Protein AF-A0AAW5EKQ0-F1 (afdb_monomer_lite)

Sequence (70 aa):
LSKNMIELYADYKERQGYSKIEIAAKREALENVLIPYSEKENLDMLKNAGFEKIESVFKWVNFETFIAFK

pLDDT: mean 87.77, std 8.1, range [60.59, 97.06]

Secondary structure (DSSP, 8-state):
--HHHHHHHHHHHHHTT--HHHHHHHHHHHTTTS-PPPHHHHHHHHHHTT-SEEEEEEEETTEEEEEEE-

Organism: Campylobacter jejuni (NCBI:txid197)

Radius of gyration: 15.11 Å; chains: 1; bounding box: 29×22×37 Å

InterPro domains:
  IPR029063 S-adenosyl-L-methionine-dependent methyltransferase superfamily [G3DSA:3.40.50.150] (1-70)

Structure (mmCIF, N/CA/C/O backbone):
data_AF-A0AAW5EKQ0-F1
#
_entry.id   AF-A0AAW5EKQ0-F1
#
loop_
_atom_site.group_PDB
_atom_site.id
_atom_site.type_symbol
_atom_site.label_atom_id
_atom_site.label_alt_id
_atom_site.label_comp_id
_atom_site.label_asym_id
_atom_site.label_entity_id
_atom_site.label_seq_id
_atom_site.pdbx_PDB_ins_code
_atom_site.Cartn_x
_atom_site.Cartn_y
_atom_site.Cartn_z
_atom_site.occupancy
_atom_site.B_iso_or_equiv
_atom_site.auth_seq_id
_atom_site.auth_comp_id
_atom_site.auth_asym_id
_atom_site.auth_atom_id
_atom_site.pdbx_PDB_model_num
ATOM 1 N N . LEU A 1 1 ? 11.851 -3.311 2.562 1.00 60.59 1 LEU A N 1
ATOM 2 C CA . LEU A 1 1 ? 11.063 -4.177 1.651 1.00 60.59 1 LEU A CA 1
ATOM 3 C C . LEU A 1 1 ? 11.844 -5.461 1.420 1.00 60.59 1 LEU A C 1
ATOM 5 O O . LEU A 1 1 ? 13.024 -5.373 1.101 1.00 60.59 1 LEU A O 1
ATOM 9 N N . SER A 1 2 ? 11.253 -6.638 1.635 1.00 69.56 2 SER A N 1
ATOM 10 C CA . SER A 1 2 ? 11.941 -7.895 1.326 1.00 69.56 2 SER A CA 1
ATOM 11 C C . SER A 1 2 ? 12.189 -7.962 -0.183 1.00 69.56 2 SER A C 1
ATOM 13 O O . SER A 1 2 ? 11.267 -7.789 -0.977 1.00 69.56 2 SER A O 1
ATOM 15 N N . LYS A 1 3 ? 13.448 -8.173 -0.586 1.00 70.75 3 LYS A N 1
ATOM 16 C CA . LYS A 1 3 ? 13.890 -8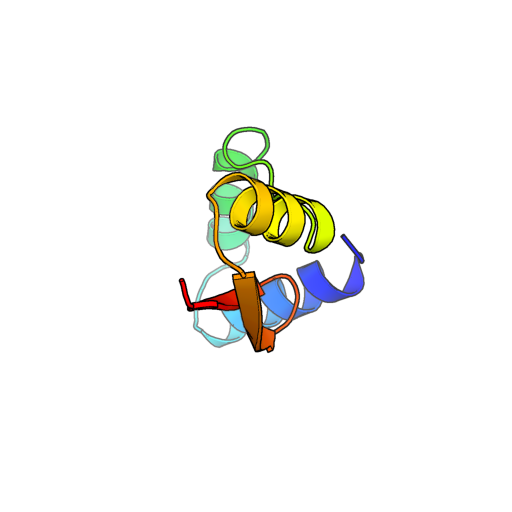.226 -1.993 1.00 70.75 3 LYS A CA 1
ATOM 17 C C . LYS A 1 3 ? 12.996 -9.138 -2.858 1.00 70.75 3 LYS A C 1
ATOM 19 O O . LYS A 1 3 ? 12.629 -8.774 -3.968 1.00 70.75 3 LYS A O 1
ATOM 24 N N . ASN A 1 4 ? 12.533 -10.228 -2.250 1.00 81.56 4 ASN A N 1
ATOM 25 C CA . ASN A 1 4 ? 11.611 -11.219 -2.807 1.00 81.56 4 ASN A CA 1
ATOM 26 C C . ASN A 1 4 ? 10.265 -10.635 -3.294 1.00 81.56 4 ASN A C 1
ATOM 28 O O . ASN A 1 4 ? 9.723 -11.055 -4.309 1.00 81.56 4 ASN A O 1
ATOM 32 N N . MET A 1 5 ? 9.715 -9.643 -2.587 1.00 83.44 5 MET A N 1
ATOM 33 C CA . MET A 1 5 ? 8.425 -9.037 -2.940 1.00 83.44 5 MET A CA 1
ATOM 34 C C . MET A 1 5 ? 8.544 -8.149 -4.182 1.00 83.44 5 MET A C 1
ATOM 36 O O . MET A 1 5 ? 7.681 -8.148 -5.054 1.00 83.44 5 MET A O 1
ATOM 40 N N . ILE A 1 6 ? 9.654 -7.424 -4.300 1.00 84.12 6 ILE A N 1
ATOM 41 C CA . ILE A 1 6 ? 9.917 -6.571 -5.462 1.00 84.12 6 ILE A CA 1
ATOM 42 C C . ILE A 1 6 ? 10.069 -7.424 -6.728 1.00 84.12 6 ILE A C 1
ATOM 44 O O . ILE A 1 6 ? 9.537 -7.059 -7.775 1.00 84.12 6 ILE A O 1
ATOM 48 N N . GLU A 1 7 ? 10.762 -8.558 -6.616 1.00 86.25 7 GLU A N 1
ATOM 49 C CA . GLU A 1 7 ? 10.944 -9.519 -7.709 1.00 86.25 7 GLU A CA 1
ATOM 50 C C . GLU A 1 7 ? 9.596 -10.108 -8.152 1.00 86.25 7 GLU A C 1
ATOM 52 O O . GLU A 1 7 ? 9.250 -10.020 -9.327 1.00 86.25 7 GLU A O 1
ATOM 57 N N . LEU A 1 8 ? 8.761 -10.561 -7.209 1.00 88.69 8 LEU A N 1
ATOM 58 C CA . LEU A 1 8 ? 7.435 -11.109 -7.521 1.00 88.69 8 LEU A CA 1
ATOM 59 C C . LEU A 1 8 ? 6.515 -10.099 -8.235 1.00 88.69 8 LEU A C 1
ATOM 61 O O . LEU A 1 8 ? 5.752 -10.465 -9.133 1.00 88.69 8 LEU A O 1
ATOM 65 N N . TYR A 1 9 ? 6.589 -8.817 -7.869 1.00 87.06 9 TYR A N 1
ATOM 66 C CA . TYR A 1 9 ? 5.826 -7.766 -8.544 1.00 87.06 9 TYR A CA 1
ATOM 67 C C . TYR A 1 9 ? 6.368 -7.438 -9.942 1.00 87.06 9 TYR A C 1
ATOM 69 O O . TYR A 1 9 ? 5.584 -7.154 -10.851 1.00 87.06 9 TYR A O 1
ATOM 77 N N . ALA A 1 10 ? 7.689 -7.479 -10.133 1.00 86.25 10 ALA A N 1
ATOM 78 C CA . ALA A 1 10 ? 8.303 -7.301 -11.446 1.00 86.25 10 ALA A CA 1
ATOM 79 C C . ALA A 1 10 ? 7.905 -8.443 -12.396 1.00 86.25 10 ALA A C 1
ATOM 81 O O . ALA A 1 10 ? 7.412 -8.168 -13.490 1.00 86.25 10 ALA A O 1
ATOM 82 N N . ASP A 1 11 ? 7.982 -9.692 -11.930 1.00 89.19 11 ASP A N 1
ATOM 83 C CA . ASP A 1 11 ? 7.559 -10.877 -12.683 1.00 89.19 11 ASP A CA 1
ATOM 84 C C . ASP A 1 11 ? 6.081 -10.805 -13.083 1.00 89.19 11 ASP A C 1
ATOM 86 O O . ASP A 1 11 ? 5.708 -11.147 -14.207 1.00 89.19 11 ASP A O 1
ATOM 90 N N . TYR A 1 12 ? 5.216 -10.329 -12.179 1.00 88.81 12 TYR A N 1
ATOM 91 C CA . TYR A 1 12 ? 3.809 -10.088 -12.493 1.00 88.81 12 TYR A CA 1
ATOM 92 C C . TYR A 1 12 ? 3.651 -9.087 -13.645 1.00 88.81 12 TYR A C 1
ATOM 94 O O . TYR A 1 12 ? 2.905 -9.359 -14.583 1.00 88.81 12 TYR A O 1
ATOM 102 N N . LYS A 1 13 ? 4.362 -7.953 -13.617 1.00 87.50 13 LYS A N 1
ATOM 103 C CA . LYS A 1 13 ? 4.280 -6.944 -14.687 1.00 87.50 13 LYS A CA 1
ATOM 104 C C . LYS A 1 13 ? 4.779 -7.473 -16.025 1.00 87.50 13 LYS A C 1
ATOM 106 O O . LYS A 1 13 ? 4.147 -7.201 -17.041 1.00 87.50 13 LYS A O 1
ATOM 111 N N . GLU A 1 14 ? 5.858 -8.249 -16.031 1.00 89.50 14 GLU A N 1
ATOM 112 C CA . GLU A 1 14 ? 6.346 -8.886 -17.259 1.00 89.50 14 GLU A CA 1
ATOM 113 C C . GLU A 1 14 ? 5.270 -9.789 -17.876 1.00 89.50 14 GLU A C 1
ATOM 115 O O . GLU A 1 14 ? 5.002 -9.709 -19.074 1.00 89.50 14 GLU A O 1
ATOM 120 N N . ARG A 1 15 ? 4.558 -10.573 -17.053 1.00 90.69 15 ARG A N 1
ATOM 121 C CA . ARG A 1 15 ? 3.428 -11.405 -17.512 1.00 90.69 15 ARG A CA 1
ATOM 122 C C . ARG A 1 15 ? 2.230 -10.595 -18.010 1.00 90.69 15 ARG A C 1
ATOM 124 O O . ARG A 1 15 ? 1.472 -11.097 -18.832 1.00 90.69 15 ARG A O 1
ATOM 131 N N . GLN A 1 16 ? 2.047 -9.369 -17.520 1.00 89.12 16 GLN A N 1
ATOM 132 C CA . GLN A 1 16 ? 1.014 -8.440 -17.998 1.00 89.12 16 GLN A CA 1
ATOM 133 C C . GLN A 1 16 ? 1.424 -7.694 -19.283 1.00 89.12 16 GLN A C 1
ATOM 135 O O . GLN A 1 16 ? 0.669 -6.852 -19.761 1.00 89.12 16 GLN A O 1
ATOM 140 N N . GLY A 1 17 ? 2.599 -7.991 -19.851 1.00 88.81 17 GLY A N 1
ATOM 141 C CA . GLY A 1 17 ? 3.060 -7.421 -21.118 1.00 88.81 17 GLY A CA 1
ATOM 142 C C . GLY A 1 17 ? 3.874 -6.134 -20.984 1.00 88.81 17 GLY A C 1
ATOM 143 O O . GLY A 1 17 ? 4.174 -5.514 -22.001 1.00 88.81 17 GLY A O 1
ATOM 144 N N . TYR A 1 18 ? 4.260 -5.733 -19.768 1.00 87.69 18 TYR A N 1
ATOM 145 C CA . TYR A 1 18 ? 5.206 -4.630 -19.586 1.00 87.69 18 TYR A CA 1
ATOM 146 C C . TYR A 1 18 ? 6.627 -5.082 -19.924 1.00 87.69 18 TYR A C 1
ATOM 148 O O . TYR A 1 18 ? 7.090 -6.122 -19.450 1.00 87.69 18 TYR A O 1
ATOM 156 N N . SER A 1 19 ? 7.359 -4.271 -20.687 1.00 87.12 19 SER A N 1
ATOM 157 C CA . SER A 1 19 ? 8.774 -4.531 -20.935 1.00 87.12 19 SER A CA 1
ATOM 158 C C . SER A 1 19 ? 9.624 -4.229 -19.696 1.00 87.12 19 SER A C 1
ATOM 160 O O . SER A 1 19 ? 9.322 -3.339 -18.896 1.00 87.12 19 SER A O 1
ATOM 162 N N . LYS A 1 20 ? 10.760 -4.922 -19.566 1.00 83.06 20 LYS A N 1
ATOM 163 C CA . LYS A 1 20 ? 11.748 -4.665 -18.502 1.00 83.06 20 LYS A CA 1
ATOM 164 C C . LYS A 1 20 ? 12.212 -3.206 -18.465 1.00 83.06 20 LYS A C 1
ATOM 166 O O . LYS A 1 20 ? 12.435 -2.664 -17.385 1.00 83.06 20 LYS A O 1
ATOM 171 N N . ILE A 1 21 ? 12.312 -2.567 -19.634 1.00 84.81 21 ILE A N 1
ATOM 172 C CA . ILE A 1 21 ? 12.721 -1.165 -19.775 1.00 84.81 21 ILE A CA 1
ATOM 173 C C . ILE A 1 21 ? 11.654 -0.236 -19.190 1.00 84.81 21 ILE A C 1
ATOM 175 O O . ILE A 1 21 ? 11.981 0.642 -18.398 1.00 84.81 21 ILE A O 1
ATOM 179 N N . GLU A 1 22 ? 10.375 -0.453 -19.504 1.00 82.62 22 GLU A N 1
ATOM 180 C CA . GLU A 1 22 ? 9.278 0.347 -18.941 1.00 82.62 22 GLU A CA 1
ATOM 181 C C . GLU A 1 22 ? 9.141 0.159 -17.427 1.00 82.62 22 GLU A C 1
ATOM 183 O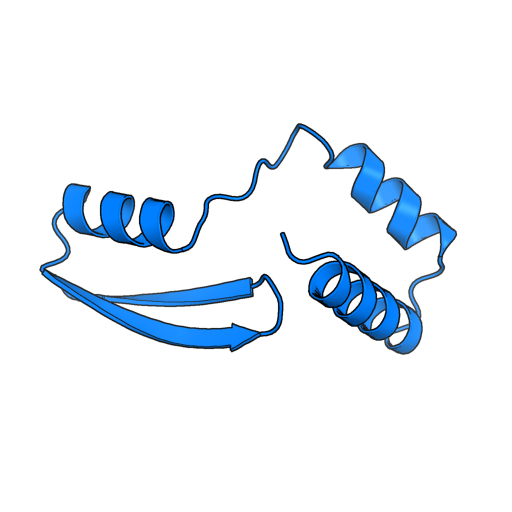 O . GLU A 1 22 ? 8.861 1.119 -16.707 1.00 82.62 22 GLU A O 1
ATOM 188 N N . ILE A 1 23 ? 9.348 -1.067 -16.929 1.00 80.38 23 ILE A N 1
ATOM 189 C CA . ILE A 1 23 ? 9.340 -1.362 -15.490 1.00 80.38 23 ILE A CA 1
ATOM 190 C C . ILE A 1 23 ? 10.476 -0.609 -14.787 1.00 80.38 23 ILE A C 1
ATOM 192 O O . ILE A 1 23 ? 10.236 -0.004 -13.740 1.00 80.38 23 ILE A O 1
ATOM 196 N N . ALA A 1 24 ? 11.684 -0.621 -15.358 1.00 81.38 24 ALA A N 1
ATOM 197 C CA . ALA A 1 24 ? 12.848 0.071 -14.813 1.00 81.38 24 ALA A CA 1
ATOM 198 C C . ALA A 1 24 ? 12.677 1.598 -14.848 1.00 81.38 24 ALA A C 1
ATOM 200 O O . ALA A 1 24 ? 12.801 2.235 -13.806 1.00 81.38 24 ALA A O 1
ATOM 201 N N . ALA A 1 25 ? 12.284 2.165 -15.992 1.00 83.69 25 ALA A N 1
ATOM 202 C CA . ALA A 1 25 ? 12.086 3.606 -16.153 1.00 83.69 25 ALA A CA 1
ATOM 203 C C . ALA A 1 25 ? 11.000 4.155 -15.212 1.00 83.69 25 ALA A C 1
ATOM 205 O O . ALA A 1 25 ? 11.181 5.193 -14.580 1.00 83.69 25 ALA A O 1
ATOM 206 N N . LYS A 1 26 ? 9.875 3.436 -15.053 1.00 80.62 26 LYS A N 1
ATOM 207 C CA . LYS A 1 26 ? 8.838 3.817 -14.078 1.00 80.62 26 LYS A CA 1
ATOM 208 C C . LYS A 1 26 ? 9.323 3.712 -12.639 1.00 80.62 26 LYS A C 1
ATOM 210 O O . LYS A 1 26 ? 8.896 4.501 -11.805 1.00 80.62 26 LYS A O 1
ATOM 215 N N . ARG A 1 27 ? 10.151 2.715 -12.323 1.00 80.50 27 ARG A N 1
ATOM 216 C CA . ARG A 1 27 ? 10.688 2.545 -10.972 1.00 80.50 27 ARG A CA 1
ATOM 217 C C . ARG A 1 27 ? 11.644 3.680 -10.623 1.00 80.50 27 ARG A C 1
ATOM 219 O O . ARG A 1 27 ? 11.495 4.243 -9.550 1.00 80.50 27 ARG A O 1
ATOM 226 N N . GLU A 1 28 ? 12.546 4.024 -11.535 1.00 79.31 28 GLU A N 1
ATOM 227 C CA . GLU A 1 28 ? 13.500 5.126 -11.385 1.00 79.31 28 GLU A CA 1
ATOM 228 C C . GLU A 1 28 ? 12.780 6.472 -11.237 1.00 79.31 28 GLU A C 1
ATOM 230 O O . GLU A 1 28 ? 13.050 7.219 -10.304 1.00 79.31 28 GLU A O 1
ATOM 235 N N . ALA A 1 29 ? 11.773 6.743 -12.075 1.00 80.62 29 ALA A N 1
ATOM 236 C CA . ALA A 1 29 ? 10.993 7.982 -12.000 1.00 80.62 29 ALA A CA 1
ATOM 237 C C . ALA A 1 29 ? 10.217 8.158 -10.679 1.00 80.62 29 ALA A C 1
ATOM 239 O O . ALA A 1 29 ? 9.857 9.277 -10.318 1.00 80.62 29 ALA A O 1
ATOM 240 N N . LEU A 1 30 ? 9.917 7.062 -9.977 1.00 77.44 30 LEU A N 1
ATOM 241 C CA . LEU A 1 30 ? 9.205 7.074 -8.696 1.00 77.44 30 LEU A CA 1
ATOM 242 C C . LEU A 1 30 ? 10.144 6.914 -7.495 1.00 77.44 30 LEU A C 1
ATOM 244 O O . LEU A 1 30 ? 9.709 7.081 -6.350 1.00 77.44 30 LEU A O 1
ATOM 248 N N . GLU A 1 31 ? 11.417 6.603 -7.740 1.00 70.44 31 GLU A N 1
ATOM 249 C CA . GLU A 1 31 ? 12.432 6.462 -6.709 1.00 70.44 31 GLU A CA 1
ATOM 250 C C . GLU A 1 31 ? 12.648 7.830 -6.044 1.00 70.44 31 GLU A C 1
ATOM 252 O O . GLU A 1 31 ? 12.887 8.836 -6.706 1.00 70.44 31 GLU A O 1
ATOM 257 N N . ASN A 1 32 ? 12.498 7.884 -4.718 1.00 65.88 32 ASN A N 1
ATOM 258 C CA . ASN A 1 32 ? 12.519 9.106 -3.894 1.00 65.88 32 ASN A CA 1
ATOM 259 C C . ASN A 1 32 ? 11.335 10.079 -4.066 1.00 65.88 32 ASN A C 1
ATOM 261 O O . ASN A 1 32 ? 11.270 11.067 -3.338 1.00 65.88 32 ASN A O 1
ATOM 265 N N . VAL A 1 33 ? 10.379 9.799 -4.959 1.00 77.31 33 VAL A N 1
ATOM 266 C CA . VAL A 1 33 ? 9.150 10.605 -5.110 1.00 77.31 33 VAL A CA 1
ATOM 267 C C . VAL A 1 33 ? 8.001 10.007 -4.299 1.00 77.31 33 VAL A C 1
ATOM 269 O O . VAL A 1 33 ? 7.291 10.722 -3.596 1.00 77.31 33 VAL A O 1
ATOM 272 N N . LEU A 1 34 ? 7.832 8.684 -4.359 1.00 77.81 34 LEU A N 1
ATOM 273 C CA . LEU A 1 34 ? 6.828 7.952 -3.586 1.00 77.81 34 LEU A CA 1
ATOM 274 C C . LEU A 1 34 ? 7.530 7.040 -2.585 1.00 77.81 34 LEU A C 1
ATOM 276 O O . LEU A 1 34 ? 7.808 5.878 -2.878 1.00 77.81 34 LEU A O 1
ATOM 280 N N . ILE A 1 35 ? 7.827 7.575 -1.401 1.00 81.75 35 ILE A N 1
ATOM 281 C CA . ILE A 1 35 ? 8.392 6.797 -0.294 1.00 81.75 35 ILE A CA 1
ATOM 282 C C . ILE A 1 35 ? 7.247 5.999 0.352 1.00 81.75 35 ILE A C 1
ATOM 284 O O . ILE A 1 35 ? 6.340 6.605 0.925 1.00 81.75 35 ILE A O 1
ATOM 288 N N . PRO A 1 36 ? 7.235 4.657 0.245 1.00 83.25 36 PRO A N 1
ATOM 289 C CA . PRO A 1 36 ? 6.159 3.859 0.810 1.00 83.25 36 PRO A CA 1
ATOM 290 C C . PRO A 1 36 ? 6.284 3.795 2.333 1.00 83.25 36 PRO A C 1
ATOM 292 O O . PRO A 1 36 ? 7.352 3.493 2.866 1.00 83.25 36 PRO A O 1
ATOM 295 N N . TYR A 1 37 ? 5.164 4.006 3.016 1.00 88.81 37 TYR A N 1
ATOM 296 C CA . TYR A 1 37 ? 5.038 3.779 4.452 1.00 88.81 37 TYR A CA 1
ATOM 297 C C . TYR A 1 37 ? 4.980 2.282 4.763 1.00 88.81 37 TYR A C 1
ATOM 299 O O . TYR A 1 37 ? 4.434 1.482 3.997 1.00 88.81 37 TYR A O 1
ATOM 307 N N . SER A 1 38 ? 5.508 1.897 5.920 1.00 90.25 38 SER A N 1
ATOM 308 C CA . SER A 1 38 ? 5.286 0.573 6.489 1.00 90.25 38 SER A CA 1
ATOM 309 C C . SER A 1 38 ? 3.824 0.383 6.904 1.00 90.25 38 SER A C 1
ATOM 311 O O . SER A 1 38 ? 3.077 1.334 7.130 1.00 90.25 38 SER A O 1
ATOM 313 N N . GLU A 1 39 ? 3.405 -0.874 7.045 1.00 91.31 39 GLU A N 1
ATOM 314 C CA . GLU A 1 39 ? 2.084 -1.232 7.579 1.00 91.31 39 GLU A CA 1
ATOM 315 C C . GLU A 1 39 ? 1.808 -0.543 8.921 1.00 91.31 39 GLU A C 1
ATOM 317 O O . GLU A 1 39 ? 0.753 0.058 9.103 1.00 91.31 39 GLU A O 1
ATOM 322 N N . LYS A 1 40 ? 2.787 -0.548 9.834 1.00 93.19 40 LYS A N 1
ATOM 323 C CA . LYS A 1 40 ? 2.666 0.103 11.142 1.00 93.19 40 LYS A CA 1
ATOM 324 C C . LYS A 1 40 ? 2.420 1.606 11.008 1.00 93.19 40 LYS A C 1
ATOM 326 O O . LYS A 1 40 ? 1.519 2.118 11.657 1.00 93.19 40 LYS A O 1
ATOM 331 N N . GLU A 1 41 ? 3.180 2.294 10.160 1.00 94.88 41 GLU A N 1
ATOM 332 C CA . GLU A 1 41 ? 3.006 3.736 9.946 1.00 94.88 41 GLU A CA 1
ATOM 333 C C . GLU A 1 41 ? 1.628 4.066 9.362 1.00 94.88 41 GLU A C 1
ATOM 335 O O . GLU A 1 41 ? 0.994 5.023 9.800 1.00 94.88 41 GLU A O 1
ATOM 340 N N . ASN A 1 42 ? 1.125 3.247 8.432 1.00 94.88 42 ASN A N 1
ATOM 341 C CA . ASN A 1 42 ? -0.229 3.405 7.898 1.00 94.88 42 ASN A CA 1
ATOM 342 C C . ASN A 1 42 ? -1.301 3.190 8.980 1.00 94.88 42 ASN A C 1
ATOM 344 O O . ASN A 1 42 ? -2.237 3.982 9.087 1.00 94.88 42 ASN A O 1
ATOM 348 N N . LEU A 1 43 ? -1.158 2.154 9.813 1.00 94.94 43 LEU A N 1
ATOM 349 C CA . LEU A 1 43 ? -2.080 1.887 10.921 1.00 94.94 43 LEU A CA 1
ATOM 350 C C . LEU A 1 43 ? -2.057 3.003 11.970 1.00 94.94 43 LEU A C 1
ATOM 352 O O . LEU A 1 43 ? -3.112 3.429 12.435 1.00 94.94 43 LEU A O 1
ATOM 356 N N . ASP A 1 44 ? -0.871 3.486 12.337 1.00 96.00 44 ASP A N 1
ATOM 357 C CA . ASP A 1 44 ? -0.710 4.571 13.305 1.00 96.00 44 ASP A CA 1
ATOM 358 C C . ASP A 1 44 ? -1.301 5.879 12.751 1.00 96.00 44 ASP A C 1
ATOM 360 O O . ASP A 1 44 ? -2.001 6.592 13.467 1.00 96.00 44 ASP A O 1
ATOM 364 N N . MET A 1 45 ? -1.127 6.157 11.456 1.00 95.50 45 MET A N 1
ATOM 365 C CA . MET A 1 45 ? -1.756 7.293 10.776 1.00 95.50 45 MET A CA 1
ATOM 366 C C . MET A 1 45 ? -3.290 7.218 10.799 1.00 95.50 45 MET A C 1
ATOM 368 O O . MET A 1 45 ? -3.941 8.216 11.104 1.00 95.50 45 MET A O 1
ATOM 372 N N . LEU A 1 46 ? -3.878 6.046 10.540 1.00 95.81 46 LEU A N 1
ATOM 373 C CA . LEU A 1 46 ? -5.330 5.852 10.615 1.00 95.81 46 LEU A CA 1
ATOM 374 C C . LEU A 1 46 ? -5.859 6.015 12.050 1.00 95.81 46 LEU A C 1
ATOM 376 O O . LEU A 1 46 ? -6.870 6.682 12.263 1.00 95.81 46 LEU A O 1
ATOM 380 N N . LYS A 1 47 ? -5.153 5.490 13.056 1.00 95.19 47 LYS A N 1
ATOM 381 C CA . LYS A 1 47 ? -5.516 5.705 14.468 1.00 95.19 47 LYS A CA 1
ATOM 382 C C . LYS A 1 47 ? -5.449 7.179 14.854 1.00 95.19 47 LYS A C 1
ATOM 384 O O . LYS A 1 47 ? -6.371 7.688 15.482 1.00 95.19 47 LYS A O 1
ATOM 389 N N . ASN A 1 48 ? -4.395 7.880 14.434 1.00 96.44 48 ASN A N 1
ATOM 390 C CA . ASN A 1 48 ? -4.226 9.312 14.694 1.00 96.44 48 ASN A CA 1
ATOM 391 C C . ASN A 1 48 ? -5.304 10.164 14.006 1.00 96.44 48 ASN A C 1
ATOM 393 O O . ASN A 1 48 ? -5.647 11.233 14.504 1.00 96.44 48 ASN A O 1
ATOM 397 N N . ALA A 1 49 ? -5.869 9.687 12.894 1.00 96.44 49 ALA A N 1
ATOM 398 C CA . ALA A 1 49 ? -7.016 10.311 12.238 1.00 96.44 49 ALA A CA 1
ATOM 399 C C . ALA A 1 49 ? -8.357 10.063 12.968 1.00 96.44 49 ALA A C 1
ATOM 401 O O . ALA A 1 49 ? -9.371 10.653 12.594 1.00 96.44 49 ALA A O 1
ATOM 402 N N . GLY A 1 50 ? -8.370 9.226 14.013 1.00 96.56 50 GLY A N 1
ATOM 403 C CA . GLY A 1 50 ? -9.539 8.954 14.851 1.00 96.56 50 GLY A CA 1
ATOM 404 C C . GLY A 1 50 ? -10.379 7.749 14.424 1.00 96.56 50 GLY A C 1
ATOM 405 O O . GLY A 1 50 ? -11.548 7.684 14.792 1.00 96.56 50 GLY A O 1
ATOM 406 N N . PHE A 1 51 ? -9.824 6.816 13.643 1.00 97.06 51 PHE A N 1
ATOM 407 C CA . PHE A 1 51 ? -10.485 5.539 13.355 1.00 97.06 51 PHE A CA 1
ATOM 408 C C . PHE A 1 51 ? -10.238 4.536 14.488 1.00 97.06 51 PHE A C 1
ATOM 410 O O . PHE A 1 51 ? -9.090 4.2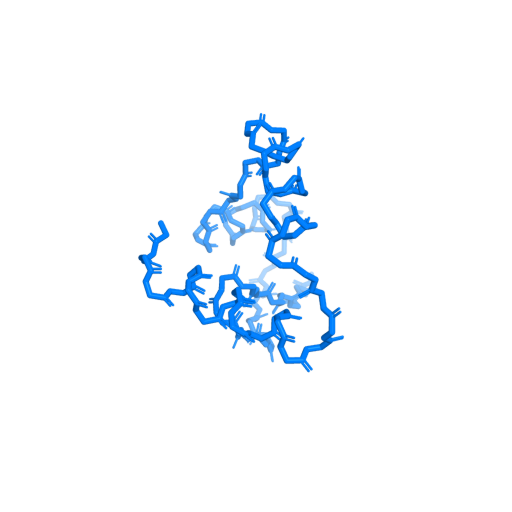66 14.846 1.00 97.06 51 PHE A O 1
ATOM 417 N N . GLU A 1 52 ? -11.310 3.959 15.034 1.00 92.62 52 GLU A N 1
ATOM 418 C CA . GLU A 1 52 ? -11.237 3.037 16.177 1.00 92.62 52 GLU A CA 1
ATOM 419 C C . GLU A 1 52 ? -10.953 1.599 15.742 1.00 92.62 52 GLU A C 1
ATOM 421 O O . GLU A 1 52 ? -10.210 0.866 16.400 1.00 92.62 52 GLU A O 1
ATOM 426 N N . LYS A 1 53 ? -11.518 1.195 14.601 1.00 95.06 53 LYS A N 1
ATOM 427 C CA . LYS A 1 53 ? -11.381 -0.158 14.066 1.00 95.06 53 LYS A CA 1
ATOM 428 C C . LYS A 1 53 ? -10.793 -0.106 12.665 1.00 95.06 53 LYS A C 1
ATOM 430 O O . LYS A 1 53 ? -11.376 0.488 11.766 1.00 95.06 53 LYS A O 1
ATOM 435 N N . ILE A 1 54 ? -9.650 -0.755 12.474 1.00 96.75 54 ILE A N 1
ATOM 436 C CA . ILE A 1 54 ? -8.946 -0.821 11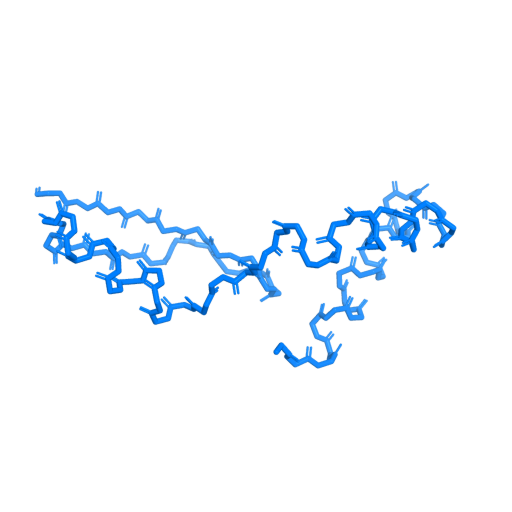.191 1.00 96.75 54 ILE A 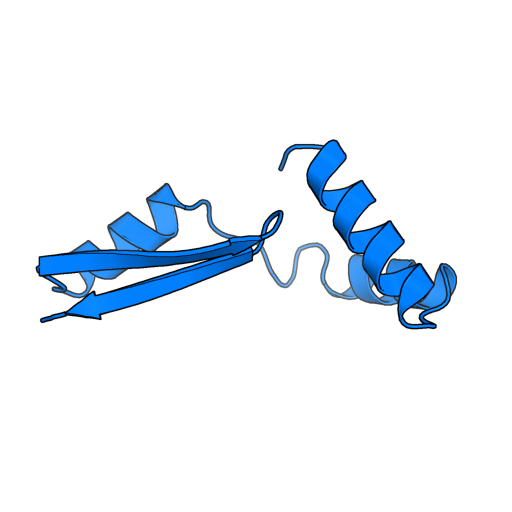CA 1
ATOM 437 C C . ILE A 1 54 ? -8.685 -2.291 10.879 1.00 96.75 54 ILE A C 1
ATOM 439 O O . ILE A 1 54 ? -8.139 -3.010 11.714 1.00 96.75 54 ILE A O 1
ATOM 443 N N . GLU A 1 55 ? -9.065 -2.736 9.688 1.00 95.44 55 GLU A N 1
ATOM 444 C CA . GLU A 1 55 ? -8.865 -4.107 9.226 1.00 95.44 55 GLU A CA 1
ATOM 445 C C . GLU A 1 55 ? -8.124 -4.112 7.887 1.00 95.44 55 GLU A C 1
ATOM 447 O O . GLU A 1 55 ? -8.409 -3.308 7.000 1.00 95.44 55 GLU A O 1
ATOM 452 N N . SER A 1 56 ? -7.173 -5.034 7.730 1.00 95.50 56 SER A N 1
ATOM 453 C CA . SER A 1 56 ? -6.561 -5.329 6.434 1.00 95.50 56 SER A CA 1
ATOM 454 C C . SER A 1 56 ? -7.467 -6.297 5.679 1.00 95.50 56 SER A C 1
ATOM 456 O O . SER A 1 56 ? -7.689 -7.423 6.124 1.00 95.50 56 SER A O 1
ATOM 458 N N . VAL A 1 57 ? -8.029 -5.847 4.558 1.00 95.75 57 VAL A N 1
ATOM 459 C CA . VAL A 1 57 ? -8.981 -6.639 3.756 1.00 95.75 57 VAL A CA 1
ATOM 460 C C . VAL A 1 57 ? -8.310 -7.345 2.587 1.00 95.75 57 VAL A C 1
ATOM 462 O O . VAL A 1 57 ? -8.843 -8.313 2.050 1.00 95.75 57 VAL A O 1
ATOM 465 N N . PHE A 1 58 ? -7.135 -6.869 2.183 1.00 95.69 58 PHE A N 1
ATOM 466 C CA . PHE A 1 58 ? -6.360 -7.469 1.112 1.00 95.69 58 PHE A CA 1
ATOM 467 C C . PHE A 1 58 ? -4.888 -7.120 1.274 1.00 95.69 58 PHE A C 1
ATOM 469 O O . PHE A 1 58 ? -4.539 -5.951 1.420 1.00 95.69 58 PHE A O 1
ATOM 476 N N . LYS A 1 59 ? -4.022 -8.127 1.176 1.00 93.00 59 LYS A N 1
ATOM 477 C CA . LYS A 1 59 ? -2.572 -7.954 1.184 1.00 93.00 59 LYS A CA 1
ATOM 478 C C . LYS A 1 59 ? -1.971 -8.805 0.080 1.00 93.00 59 LYS A C 1
ATOM 480 O O . LYS A 1 59 ? -2.144 -10.023 0.061 1.00 93.00 59 LYS A O 1
ATOM 485 N N . TRP A 1 60 ? -1.261 -8.165 -0.838 1.00 91.19 60 TRP A N 1
ATOM 486 C CA . TRP A 1 60 ? -0.542 -8.842 -1.905 1.00 91.19 60 TRP A CA 1
ATOM 487 C C . TRP A 1 60 ? 0.808 -8.179 -2.108 1.00 91.19 60 TRP A C 1
ATOM 489 O O . TRP A 1 60 ? 0.906 -7.009 -2.475 1.00 91.19 60 TRP A O 1
ATOM 499 N N . VAL A 1 61 ? 1.868 -8.951 -1.879 1.00 90.06 61 VAL A N 1
ATOM 500 C CA . VAL A 1 61 ? 3.246 -8.479 -2.010 1.00 90.06 61 VAL A CA 1
ATOM 501 C C . VAL A 1 61 ? 3.487 -7.283 -1.076 1.00 90.06 61 VAL A C 1
ATOM 503 O O . VAL A 1 61 ? 3.357 -7.419 0.137 1.00 90.06 61 VAL A O 1
ATOM 506 N N . ASN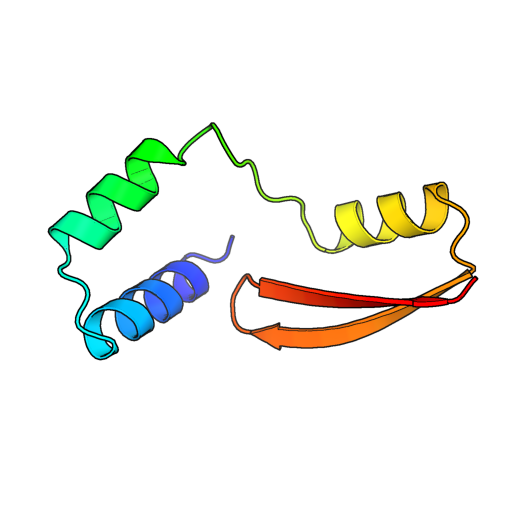 A 1 62 ? 3.829 -6.115 -1.612 1.00 87.06 62 ASN A N 1
ATOM 507 C CA . ASN A 1 62 ? 4.058 -4.878 -0.872 1.00 87.06 62 ASN A CA 1
ATOM 508 C C . ASN A 1 62 ? 2.846 -3.932 -0.915 1.00 87.06 62 ASN A C 1
ATOM 510 O O . ASN A 1 62 ? 2.989 -2.755 -0.591 1.00 87.06 62 ASN A O 1
ATOM 514 N N . PHE A 1 63 ? 1.692 -4.427 -1.363 1.00 90.44 63 PHE A N 1
ATOM 515 C CA . PHE A 1 63 ? 0.440 -3.689 -1.430 1.00 90.44 63 PHE A CA 1
ATOM 516 C C . PHE A 1 63 ? -0.523 -4.224 -0.380 1.00 90.44 63 PHE A C 1
ATOM 518 O O . PHE A 1 63 ? -0.672 -5.435 -0.205 1.00 90.44 63 PHE A O 1
ATOM 525 N N . GLU A 1 64 ? -1.196 -3.309 0.300 1.00 94.31 64 GLU A N 1
ATOM 526 C CA . GLU A 1 64 ? -2.165 -3.626 1.335 1.00 94.31 64 GLU A CA 1
ATOM 527 C C . GLU A 1 64 ? -3.335 -2.651 1.255 1.00 94.31 64 GLU A C 1
ATOM 529 O O . GLU A 1 64 ? -3.155 -1.468 0.974 1.00 94.31 64 GLU A O 1
ATOM 534 N N . THR A 1 65 ? -4.542 -3.170 1.450 1.00 95.56 65 THR A N 1
ATOM 535 C CA . THR A 1 65 ? -5.784 -2.402 1.474 1.00 95.56 65 THR A CA 1
ATOM 536 C C . THR A 1 65 ? -6.361 -2.471 2.875 1.00 95.56 65 THR A C 1
ATOM 538 O O . THR A 1 65 ? -6.633 -3.562 3.380 1.00 95.56 65 THR A O 1
ATOM 541 N N . PHE A 1 66 ? -6.584 -1.305 3.473 1.00 96.38 66 PHE A N 1
ATOM 542 C CA . PHE A 1 66 ? -7.225 -1.176 4.775 1.00 96.38 66 PHE A CA 1
ATOM 543 C C . PHE A 1 66 ? -8.665 -0.692 4.618 1.00 96.38 66 PHE A C 1
ATOM 545 O O . PHE A 1 66 ? -8.949 0.178 3.795 1.00 96.38 66 PHE A O 1
ATOM 552 N N . ILE A 1 67 ? -9.557 -1.222 5.449 1.00 96.19 67 ILE A N 1
ATOM 553 C CA . ILE A 1 67 ? -10.861 -0.629 5.740 1.00 96.19 67 ILE A CA 1
ATOM 554 C C . ILE A 1 67 ? -10.819 -0.081 7.166 1.00 96.19 67 ILE A C 1
ATOM 556 O O . ILE A 1 67 ? -10.342 -0.752 8.082 1.00 96.19 67 ILE A O 1
ATOM 560 N N . ALA A 1 68 ? -11.275 1.154 7.352 1.00 96.69 68 ALA A N 1
ATOM 561 C CA . ALA A 1 68 ? -11.278 1.819 8.647 1.00 96.69 68 ALA A CA 1
ATOM 562 C C . ALA A 1 68 ? -12.698 2.280 8.987 1.00 96.69 68 ALA A C 1
ATOM 564 O O . ALA A 1 68 ? -13.370 2.908 8.168 1.00 96.69 68 ALA A O 1
ATOM 565 N N . PHE A 1 69 ? -13.148 1.949 10.192 1.00 94.56 69 PHE A N 1
ATOM 566 C CA . PHE A 1 69 ? -14.442 2.324 10.739 1.00 94.56 69 PHE A CA 1
ATOM 567 C C . PHE A 1 69 ? -14.228 3.369 11.828 1.00 94.56 69 PHE A C 1
ATOM 569 O O . PHE A 1 69 ? -13.305 3.253 12.644 1.00 94.56 69 PHE A O 1
ATOM 576 N N . LYS A 1 70 ? -15.071 4.397 11.795 1.00 86.88 70 LYS A N 1
ATOM 577 C CA . LYS A 1 70 ? -15.146 5.406 12.841 1.00 86.88 70 LYS A CA 1
ATOM 578 C C . LYS A 1 70 ? -16.182 4.995 13.872 1.00 86.88 70 LYS A C 1
ATOM 580 O O . LYS A 1 70 ? -17.242 4.488 13.439 1.00 86.88 70 LYS A O 1
#

Foldseek 3Di:
DPPVLVVVVLVVVVVVVDDPVNVVVVCVVCVVVDDDDDPVVVVVVLVVVPFPDKDFPDDGRRDTDIDTHD